Protein AF-A0A7T8GNX6-F1 (afdb_monomer)

Foldseek 3Di:
DPDQQQDDDLVRLLVVCVVVVQDDDSVVSVPDDPVVSVVSVLVVCVVVVHDCVVRDHDDDDDDDDDDDDDPQPQDPVRQGQQAAQDPPDPPQLVSLVVSVVSNVVVVVVVPDDDLVVSQVSCDVSNDDVVVVVLVVDDQDDDPPDDPNRSSSVVSNVVRPD

Mean predicted aligned error: 17.59 Å

Structure (mmCIF, N/CA/C/O backbone):
data_AF-A0A7T8GNX6-F1
#
_entry.id   AF-A0A7T8GNX6-F1
#
loop_
_atom_site.group_PDB
_atom_site.id
_atom_site.type_symbol
_atom_site.label_atom_id
_atom_site.label_alt_id
_atom_site.label_comp_id
_atom_site.label_asym_id
_atom_site.label_entity_id
_atom_site.label_seq_id
_atom_site.pdbx_PDB_ins_code
_atom_site.Cartn_x
_atom_site.Cartn_y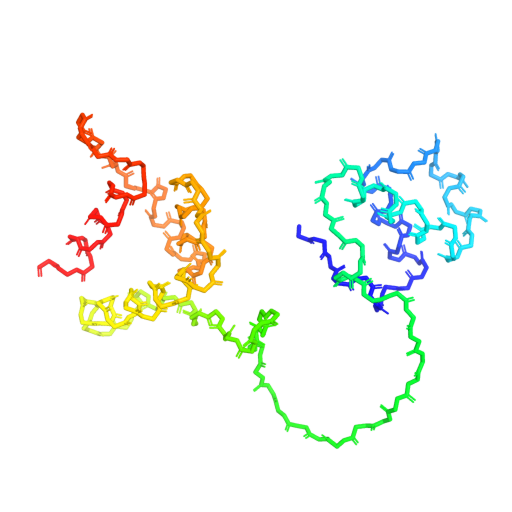
_atom_site.Cartn_z
_atom_site.occupancy
_atom_site.B_iso_or_equiv
_atom_site.auth_seq_id
_atom_site.auth_comp_id
_atom_site.auth_asym_id
_atom_site.auth_atom_id
_atom_site.pdbx_PDB_model_num
ATOM 1 N N . MET A 1 1 ? 3.260 1.008 15.007 1.00 40.94 1 MET A N 1
ATOM 2 C CA . MET A 1 1 ? 2.933 -0.385 14.632 1.00 40.94 1 MET A CA 1
ATOM 3 C C . MET A 1 1 ? 2.886 -1.169 15.930 1.00 40.94 1 MET A C 1
ATOM 5 O O . MET A 1 1 ? 3.939 -1.478 16.470 1.00 40.94 1 MET A O 1
ATOM 9 N N . VAL A 1 2 ? 1.691 -1.340 16.499 1.00 37.62 2 VAL A N 1
ATOM 10 C CA . VAL A 1 2 ? 1.505 -1.985 17.807 1.00 37.62 2 VAL A CA 1
ATOM 11 C C . VAL A 1 2 ? 1.894 -3.449 17.642 1.00 37.62 2 VAL A C 1
ATOM 13 O O . VAL A 1 2 ? 1.263 -4.179 16.875 1.00 37.62 2 VAL A O 1
ATOM 16 N N . LYS A 1 3 ? 2.998 -3.859 18.272 1.00 43.66 3 LYS A N 1
ATOM 17 C CA . LYS A 1 3 ? 3.424 -5.260 18.270 1.00 43.66 3 LYS A CA 1
ATOM 18 C C . LYS A 1 3 ? 2.275 -6.083 18.842 1.00 43.66 3 LYS A C 1
ATOM 20 O O . LYS A 1 3 ? 1.751 -5.748 19.899 1.00 43.66 3 LYS A O 1
ATOM 25 N N . LEU A 1 4 ? 1.876 -7.126 18.114 1.00 46.84 4 LEU A N 1
ATOM 26 C CA . LEU A 1 4 ? 0.812 -8.046 18.502 1.00 46.84 4 LEU A CA 1
ATOM 27 C C . LEU A 1 4 ? 0.990 -8.436 19.978 1.00 46.84 4 LEU A C 1
ATOM 29 O O . LEU A 1 4 ? 1.957 -9.100 20.360 1.00 46.84 4 LEU A O 1
ATOM 33 N N . LEU A 1 5 ? 0.035 -7.990 20.792 1.00 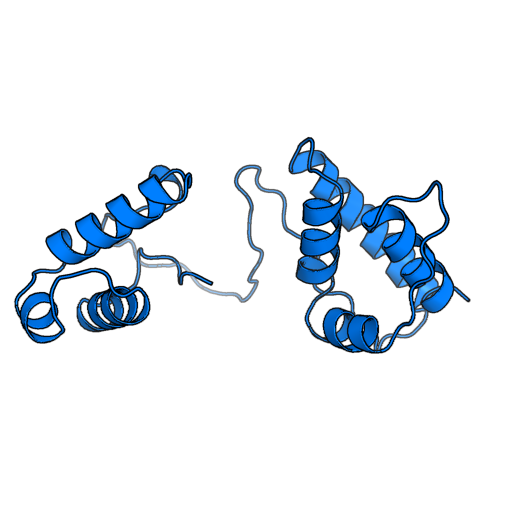54.28 5 LEU A N 1
ATOM 34 C CA . LEU A 1 5 ? 0.025 -8.060 22.249 1.00 54.28 5 LEU A CA 1
ATOM 35 C C . LEU A 1 5 ? 0.003 -9.461 22.911 1.00 54.28 5 LEU A C 1
ATOM 37 O O . LEU A 1 5 ? 0.260 -9.498 24.117 1.00 54.28 5 LEU A O 1
ATOM 41 N N . PRO A 1 6 ? -0.199 -10.622 22.241 1.00 50.06 6 PRO A N 1
ATOM 42 C CA . PRO A 1 6 ? -0.218 -11.895 22.967 1.00 50.06 6 PRO A CA 1
ATOM 43 C C . PRO A 1 6 ? 1.141 -12.307 23.564 1.00 50.06 6 PRO A C 1
ATOM 45 O O . PRO A 1 6 ? 1.187 -13.179 24.429 1.00 50.06 6 PRO A O 1
ATOM 48 N N . LYS A 1 7 ? 2.262 -11.722 23.107 1.00 55.19 7 LYS A N 1
ATOM 49 C CA . LYS A 1 7 ? 3.622 -12.188 23.455 1.00 55.19 7 LYS A CA 1
ATOM 50 C C . LYS A 1 7 ? 4.444 -11.232 24.318 1.00 55.19 7 LYS A C 1
ATOM 52 O O . LYS A 1 7 ? 5.566 -11.579 24.672 1.00 55.19 7 LYS A O 1
ATOM 57 N N . LEU A 1 8 ? 3.907 -10.067 24.679 1.00 62.12 8 LEU A N 1
ATOM 58 C CA . LEU A 1 8 ? 4.672 -9.073 25.428 1.00 62.12 8 LEU A CA 1
ATOM 59 C C . LEU A 1 8 ? 4.810 -9.488 26.901 1.00 62.12 8 LEU A C 1
ATOM 61 O O . LEU A 1 8 ? 3.852 -9.873 27.592 1.00 62.12 8 LEU A O 1
ATOM 65 N N . THR A 1 9 ? 6.045 -9.430 27.382 1.00 74.88 9 THR A N 1
ATOM 66 C CA . THR A 1 9 ? 6.384 -9.522 28.800 1.00 74.88 9 THR A CA 1
ATOM 67 C C . THR A 1 9 ? 5.809 -8.318 29.551 1.00 74.88 9 THR A C 1
ATOM 69 O O . THR A 1 9 ? 5.490 -7.286 28.964 1.00 74.88 9 THR A O 1
ATOM 72 N N . THR A 1 10 ? 5.675 -8.414 30.875 1.00 74.94 10 THR A N 1
ATOM 73 C CA . THR A 1 10 ? 5.199 -7.284 31.694 1.00 74.94 10 THR A CA 1
ATOM 74 C C . THR A 1 10 ? 6.070 -6.036 31.503 1.00 74.94 10 THR A C 1
ATOM 76 O O . THR A 1 10 ? 5.555 -4.926 31.523 1.00 74.94 10 THR A O 1
ATOM 79 N N . ALA A 1 11 ? 7.376 -6.210 31.276 1.00 75.44 11 ALA A N 1
ATOM 80 C CA . ALA A 1 11 ? 8.296 -5.108 31.005 1.00 75.44 11 ALA A CA 1
ATOM 81 C C . ALA A 1 11 ? 8.009 -4.433 29.655 1.00 75.44 11 ALA A C 1
ATOM 83 O O . ALA A 1 11 ? 7.969 -3.209 29.582 1.00 75.44 11 ALA A O 1
ATOM 84 N N . GLU A 1 12 ? 7.748 -5.215 28.608 1.00 73.25 12 GLU A N 1
ATOM 85 C CA . GLU A 1 12 ? 7.405 -4.672 27.292 1.00 73.25 12 GLU A CA 1
ATOM 86 C C . GLU A 1 12 ? 6.023 -4.006 27.284 1.00 73.25 12 GLU A C 1
ATOM 88 O O . GLU A 1 12 ? 5.863 -2.958 26.671 1.00 73.25 12 GLU A O 1
ATOM 93 N N . LEU A 1 13 ? 5.048 -4.550 28.021 1.00 74.25 13 LEU A N 1
ATOM 94 C CA . LEU A 1 13 ? 3.744 -3.903 28.211 1.00 74.25 13 LEU A CA 1
ATOM 95 C C . LEU A 1 13 ? 3.883 -2.545 28.905 1.00 74.25 13 LEU A C 1
ATOM 97 O O . LEU A 1 13 ? 3.239 -1.589 28.495 1.00 74.25 13 LEU A O 1
ATOM 101 N N . ARG A 1 14 ? 4.751 -2.435 29.918 1.00 77.25 14 ARG A N 1
ATOM 102 C CA . ARG A 1 14 ? 5.039 -1.149 30.574 1.00 77.25 14 ARG A CA 1
ATOM 103 C C . ARG A 1 14 ? 5.704 -0.166 29.625 1.00 77.25 14 ARG A C 1
ATOM 105 O O . ARG A 1 14 ? 5.326 0.996 29.627 1.00 77.25 14 ARG A O 1
ATOM 112 N N . ALA A 1 15 ? 6.671 -0.624 28.831 1.00 74.19 15 ALA A N 1
ATOM 113 C CA . ALA A 1 15 ? 7.352 0.218 27.853 1.00 74.19 15 ALA A CA 1
ATOM 114 C C . ALA A 1 15 ? 6.382 0.754 26.788 1.00 74.19 15 ALA A C 1
ATOM 116 O O . ALA A 1 15 ? 6.463 1.925 26.433 1.00 74.19 15 ALA A O 1
ATOM 117 N N . GLU A 1 16 ? 5.435 -0.067 26.329 1.00 72.25 16 GLU A N 1
ATOM 118 C CA . GLU A 1 16 ? 4.395 0.376 25.394 1.00 72.25 16 GLU A CA 1
ATOM 119 C C . GLU A 1 16 ? 3.387 1.322 26.059 1.00 72.25 16 GLU A C 1
ATOM 121 O O . GLU A 1 16 ? 3.096 2.373 25.496 1.00 72.25 16 GLU A O 1
ATOM 126 N N . CYS A 1 17 ? 2.923 1.034 27.285 1.00 73.25 17 CYS A N 1
ATOM 127 C CA . CYS A 1 17 ? 2.081 1.978 28.031 1.00 73.25 17 CYS A CA 1
ATOM 128 C C . CYS A 1 17 ? 2.784 3.329 28.226 1.00 73.25 17 CYS A C 1
ATOM 130 O O . CYS A 1 17 ? 2.170 4.368 28.019 1.00 73.25 17 CYS A O 1
ATOM 132 N N . LEU A 1 18 ? 4.078 3.325 28.558 1.00 76.12 18 LEU A N 1
ATOM 133 C CA . LEU A 1 18 ? 4.894 4.534 28.684 1.00 76.12 18 LEU A CA 1
ATOM 134 C C . LEU A 1 18 ? 5.031 5.287 27.361 1.00 76.12 18 LEU A C 1
ATOM 136 O O . LEU A 1 18 ? 4.865 6.501 27.331 1.00 76.12 18 LEU A O 1
ATOM 140 N N . SER A 1 19 ? 5.305 4.576 26.265 1.00 75.12 19 SER A N 1
ATOM 141 C CA . SER A 1 19 ? 5.435 5.181 24.936 1.00 75.12 19 SER A CA 1
ATOM 142 C C . SER A 1 19 ? 4.126 5.783 24.423 1.00 75.12 19 SER A C 1
ATOM 144 O O . SER A 1 19 ? 4.165 6.634 23.536 1.00 75.12 19 SER A O 1
ATOM 146 N N . MET A 1 20 ? 2.988 5.313 24.931 1.00 73.25 20 MET A N 1
ATOM 147 C CA . MET A 1 20 ? 1.650 5.791 24.590 1.00 73.25 20 MET A CA 1
ATOM 148 C C . MET A 1 20 ? 1.078 6.760 25.636 1.00 73.25 20 MET A C 1
ATOM 150 O O . MET A 1 20 ? -0.090 7.123 25.532 1.00 73.25 20 MET A O 1
ATOM 154 N N . GLU A 1 21 ? 1.871 7.147 26.645 1.00 77.00 21 GLU A N 1
ATOM 155 C CA . GLU A 1 21 ? 1.451 8.004 27.766 1.00 77.00 21 GLU A CA 1
ATOM 156 C C . GLU A 1 21 ? 0.198 7.469 28.499 1.00 77.00 21 GLU A C 1
ATOM 158 O O . GLU A 1 21 ? -0.627 8.213 29.026 1.00 77.00 21 GLU A O 1
ATOM 163 N N . LEU A 1 22 ? 0.044 6.140 28.538 1.00 68.19 22 LEU A N 1
ATOM 164 C CA . LEU A 1 22 ? -1.066 5.448 29.186 1.00 68.19 22 LEU A CA 1
ATOM 165 C C . LEU A 1 22 ? -0.765 5.251 30.671 1.00 68.19 22 LEU A C 1
ATOM 167 O O . LEU A 1 22 ? -0.135 4.267 31.048 1.00 68.19 22 LEU A O 1
ATOM 171 N N . GLY A 1 23 ? -1.247 6.167 31.509 1.00 64.56 23 GLY A N 1
ATOM 172 C CA . GLY A 1 23 ? -1.155 6.107 32.972 1.00 64.56 23 GLY A CA 1
ATOM 173 C C . GLY A 1 23 ? -0.632 7.407 33.586 1.00 64.56 23 GLY A C 1
ATOM 174 O O . GLY A 1 23 ? -0.036 8.229 32.902 1.00 64.56 23 GLY A O 1
ATOM 175 N N . ASP A 1 24 ? -0.840 7.586 34.893 1.00 66.31 24 ASP A N 1
ATOM 176 C CA . ASP A 1 24 ? -0.547 8.862 35.568 1.00 66.31 24 ASP A CA 1
ATOM 177 C C . ASP A 1 24 ? 0.960 9.152 35.731 1.00 66.31 24 ASP A C 1
ATOM 179 O O . ASP A 1 24 ? 1.360 10.306 35.863 1.00 66.31 24 ASP A O 1
ATOM 183 N N . SER A 1 25 ? 1.813 8.116 35.773 1.00 70.62 25 SER A N 1
ATOM 184 C CA . SER A 1 25 ? 3.281 8.245 35.852 1.00 70.62 25 SER A CA 1
ATOM 185 C C . SER A 1 25 ? 4.011 6.914 35.612 1.00 70.62 25 SER A C 1
ATOM 187 O O . SER A 1 25 ? 3.444 5.830 35.775 1.00 70.62 25 SER A O 1
ATOM 189 N N . GLU A 1 26 ? 5.309 6.981 35.300 1.00 70.88 26 GLU A N 1
AT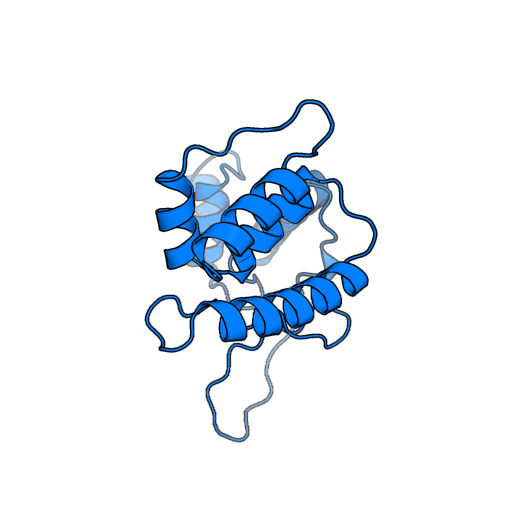OM 190 C CA . GLU A 1 26 ? 6.176 5.800 35.147 1.00 70.88 26 GLU A CA 1
ATOM 191 C C . GLU A 1 26 ? 6.226 4.920 36.403 1.00 70.88 26 GLU A C 1
ATOM 193 O O . GLU A 1 26 ? 6.185 3.689 36.317 1.00 70.88 26 GLU A O 1
ATOM 198 N N . GLU A 1 27 ? 6.244 5.541 37.580 1.00 72.94 27 GLU A N 1
ATOM 199 C CA . GLU A 1 27 ? 6.253 4.838 38.863 1.00 72.94 27 GLU A CA 1
ATOM 200 C C . GLU A 1 27 ? 4.920 4.118 39.129 1.00 72.94 27 GLU A C 1
ATOM 202 O O . GLU A 1 27 ? 4.909 2.993 39.638 1.00 72.94 27 GLU A O 1
ATOM 207 N N . ALA A 1 28 ? 3.795 4.692 38.683 1.00 72.06 28 ALA A N 1
ATOM 208 C CA . ALA A 1 28 ? 2.495 4.027 38.743 1.00 72.06 28 ALA A CA 1
ATOM 209 C C . ALA A 1 28 ? 2.473 2.774 37.849 1.00 72.06 28 ALA A C 1
ATOM 211 O O . ALA A 1 28 ? 2.055 1.705 38.298 1.00 72.06 28 ALA A O 1
ATOM 212 N N . LEU A 1 29 ? 3.023 2.845 36.633 1.00 70.25 29 LEU A N 1
ATOM 213 C CA . LEU A 1 29 ? 3.090 1.702 35.710 1.00 70.25 29 LEU A CA 1
ATOM 214 C C . LEU A 1 29 ? 4.034 0.586 36.183 1.00 70.25 29 LEU A C 1
ATOM 216 O O . LEU A 1 29 ? 3.769 -0.596 35.940 1.00 70.25 29 LEU A O 1
ATOM 220 N N . LYS A 1 30 ? 5.107 0.924 36.911 1.00 72.81 30 LYS A N 1
ATOM 221 C CA . LYS A 1 30 ? 6.000 -0.060 37.556 1.00 72.81 30 LYS A CA 1
ATOM 222 C C . LYS A 1 30 ? 5.304 -0.859 38.659 1.00 72.81 30 LYS A C 1
ATOM 224 O O . LYS A 1 30 ? 5.660 -2.022 38.872 1.00 72.81 30 LYS A O 1
ATOM 229 N N . SER A 1 31 ? 4.313 -0.270 39.325 1.00 76.88 31 SER A N 1
ATOM 230 C CA . SER A 1 31 ? 3.530 -0.933 40.375 1.00 76.88 31 SER A CA 1
ATOM 231 C C . SER A 1 31 ? 2.410 -1.832 39.831 1.00 76.88 31 SER A C 1
ATOM 233 O O . SER A 1 31 ? 1.989 -2.769 40.512 1.00 76.88 31 SER A O 1
ATOM 235 N N . GLN A 1 32 ? 1.977 -1.608 38.585 1.00 75.62 32 GLN A N 1
ATOM 236 C CA . GLN A 1 32 ? 0.856 -2.332 37.993 1.00 75.62 32 GLN A CA 1
ATOM 237 C C . GLN A 1 32 ? 1.199 -3.756 37.555 1.00 75.62 32 GLN A C 1
ATOM 239 O O . GLN A 1 32 ? 2.296 -4.065 37.061 1.00 75.62 32 GLN A O 1
ATOM 244 N N . ARG A 1 33 ? 0.214 -4.641 37.718 1.00 75.94 33 ARG A N 1
ATOM 245 C CA . ARG A 1 33 ? 0.285 -6.045 37.306 1.00 75.94 33 ARG A CA 1
ATOM 246 C C . ARG A 1 33 ? -0.040 -6.166 35.819 1.00 75.94 33 ARG A C 1
ATOM 248 O O . ARG A 1 33 ? -0.779 -5.369 35.253 1.00 75.94 33 ARG A O 1
ATOM 255 N N . LYS A 1 34 ? 0.453 -7.234 35.185 1.00 74.25 34 LYS A N 1
ATOM 256 C CA . LYS A 1 34 ? 0.188 -7.547 33.768 1.00 74.25 34 LYS A CA 1
ATOM 257 C C . LYS A 1 34 ? -1.282 -7.352 33.322 1.00 74.25 34 LYS A C 1
ATOM 259 O O . LYS A 1 34 ? -1.467 -6.726 32.284 1.00 74.25 34 LYS A O 1
ATOM 264 N N . PRO A 1 35 ? -2.317 -7.828 34.048 1.00 73.62 35 PRO A N 1
ATOM 265 C CA . PRO A 1 35 ? -3.707 -7.633 33.621 1.00 73.62 35 PRO A CA 1
ATOM 266 C C . PRO A 1 35 ? -4.171 -6.167 33.629 1.00 73.62 35 PRO A C 1
ATOM 268 O O . PRO A 1 35 ? -4.987 -5.800 32.792 1.00 73.62 35 PRO A O 1
ATOM 271 N N . GLU A 1 36 ? -3.646 -5.328 34.524 1.00 77.19 36 GLU A N 1
ATOM 272 C CA . GLU A 1 36 ? -4.002 -3.901 34.614 1.00 77.19 36 GLU A CA 1
ATOM 273 C C . GLU A 1 36 ? -3.424 -3.127 33.422 1.00 77.19 36 GLU A C 1
ATOM 275 O O . GLU A 1 36 ? -4.135 -2.376 32.759 1.00 77.19 36 GLU A O 1
ATOM 280 N N . LEU A 1 37 ? -2.171 -3.420 33.060 1.00 74.94 37 LEU A N 1
ATOM 281 C CA . LEU A 1 37 ? -1.519 -2.865 31.869 1.00 74.94 37 LEU A CA 1
ATOM 282 C C . LEU A 1 37 ? -2.238 -3.280 30.577 1.00 74.94 37 LEU A C 1
ATOM 284 O O . LEU A 1 37 ? -2.418 -2.475 29.667 1.00 74.94 37 LEU A O 1
ATOM 288 N N . VAL A 1 38 ? -2.690 -4.536 30.506 1.00 76.56 38 VAL A N 1
ATOM 289 C CA . VAL A 1 38 ? -3.493 -5.030 29.377 1.00 76.56 38 VAL A CA 1
ATOM 290 C C . VAL A 1 38 ? -4.848 -4.321 29.308 1.00 76.56 38 VAL A C 1
ATOM 292 O O . VAL A 1 38 ? -5.301 -4.005 28.211 1.00 76.56 38 VAL A O 1
ATOM 295 N N . ALA A 1 39 ? -5.487 -4.041 30.447 1.00 78.38 39 ALA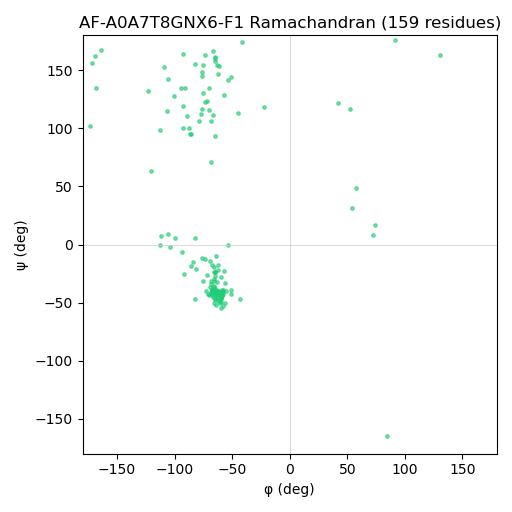 A N 1
ATOM 296 C CA . ALA A 1 39 ? -6.747 -3.303 30.485 1.00 78.38 39 ALA A CA 1
ATOM 297 C C . ALA A 1 39 ? -6.584 -1.856 29.991 1.00 78.38 39 ALA A C 1
ATOM 299 O O . ALA A 1 39 ? -7.414 -1.393 29.211 1.00 78.38 39 ALA A O 1
ATOM 300 N N . LEU A 1 40 ? -5.493 -1.176 30.366 1.00 76.50 40 LEU A N 1
ATOM 301 C CA . LEU A 1 40 ? -5.171 0.168 29.870 1.00 76.50 40 LEU A CA 1
ATOM 302 C C . LEU A 1 40 ? -4.971 0.185 28.350 1.00 76.50 40 LEU A C 1
ATOM 304 O O . LEU A 1 40 ? -5.573 1.001 27.653 1.00 76.50 40 LEU A O 1
ATOM 308 N N . LEU A 1 41 ? -4.182 -0.755 27.825 1.00 75.81 41 LEU A N 1
ATOM 309 C CA . LEU A 1 41 ? -3.957 -0.885 26.383 1.00 75.81 41 LEU A CA 1
ATOM 310 C C . LEU A 1 41 ? -5.245 -1.223 25.632 1.00 75.81 41 LEU A C 1
ATOM 312 O O . LEU A 1 41 ? -5.498 -0.670 24.565 1.00 75.81 41 LEU A O 1
ATOM 316 N N . ARG A 1 42 ? -6.090 -2.091 26.197 1.00 73.81 42 ARG A N 1
ATOM 317 C CA . ARG A 1 42 ? -7.401 -2.407 25.625 1.00 73.81 42 ARG A CA 1
ATOM 318 C C . ARG A 1 42 ? -8.285 -1.166 25.546 1.00 73.81 42 ARG A C 1
ATOM 320 O O . ARG A 1 42 ? -8.799 -0.883 24.472 1.00 73.81 42 ARG A O 1
ATOM 327 N N . HIS A 1 43 ? -8.418 -0.420 26.640 1.00 75.94 43 HIS A N 1
ATOM 328 C CA . HIS A 1 43 ? -9.224 0.800 26.677 1.00 75.94 43 HIS A CA 1
ATOM 329 C C . HIS A 1 43 ? -8.731 1.839 25.659 1.00 75.94 43 HIS A C 1
ATOM 331 O O . HIS A 1 43 ? -9.529 2.473 24.973 1.00 75.94 43 HIS A O 1
ATOM 337 N N . TYR A 1 44 ? -7.412 1.983 25.504 1.00 75.44 44 TYR A N 1
ATOM 338 C CA . TYR A 1 44 ? -6.839 2.848 24.476 1.00 75.44 44 TYR A CA 1
ATOM 339 C C . TYR A 1 44 ? -7.216 2.390 23.060 1.00 75.44 44 TYR A C 1
ATOM 341 O O . TYR A 1 44 ? -7.723 3.184 22.271 1.00 75.44 44 TYR A O 1
ATOM 349 N N . ILE A 1 45 ? -7.051 1.102 22.750 1.00 71.94 45 ILE A N 1
ATOM 350 C CA . ILE A 1 45 ? -7.410 0.525 21.445 1.00 71.94 45 ILE A CA 1
ATOM 351 C C . ILE A 1 45 ? -8.910 0.714 21.149 1.00 71.94 45 ILE A C 1
ATOM 353 O O . ILE A 1 45 ? -9.258 1.115 20.037 1.00 71.94 45 ILE A O 1
ATOM 357 N N . GLU A 1 46 ? -9.783 0.506 22.143 1.00 71.56 46 GLU A N 1
ATOM 358 C CA . GLU A 1 46 ? -11.228 0.773 22.044 1.00 71.56 46 GLU A CA 1
ATOM 359 C C . GLU A 1 46 ? -11.506 2.248 21.733 1.00 71.56 46 GLU A C 1
ATOM 361 O O . GLU A 1 46 ? -12.289 2.554 20.834 1.00 71.56 46 GLU A O 1
ATOM 366 N N . SER A 1 47 ? -10.821 3.169 22.421 1.00 70.44 47 SER A N 1
ATOM 367 C CA . SER A 1 47 ? -10.969 4.613 22.195 1.00 70.44 47 SER A CA 1
ATOM 368 C C . SER A 1 47 ? -10.509 5.057 20.801 1.00 70.44 47 SER A C 1
ATOM 370 O O . SER A 1 47 ? -11.039 6.018 20.248 1.00 70.44 47 SER A O 1
ATOM 372 N N . CYS A 1 48 ? -9.577 4.319 20.191 1.00 66.56 48 CYS A N 1
ATOM 373 C CA . CYS A 1 48 ? -9.130 4.532 18.817 1.00 66.56 48 CYS A CA 1
ATOM 374 C C . CYS A 1 48 ? -10.058 3.896 17.762 1.00 66.56 48 CYS A C 1
ATOM 376 O O . CYS A 1 48 ? -9.717 3.900 16.579 1.00 66.56 48 CYS A O 1
ATOM 378 N N . GLY A 1 49 ? -11.204 3.327 18.158 1.00 61.09 49 GLY A N 1
ATOM 379 C CA . GLY A 1 49 ? -12.166 2.702 17.244 1.00 61.09 49 GLY A CA 1
ATOM 380 C C . GLY A 1 49 ? -11.720 1.342 16.697 1.00 61.09 49 GLY A C 1
ATOM 381 O O . GLY A 1 49 ? -12.263 0.869 15.700 1.00 61.09 49 GLY A O 1
ATOM 382 N N . CYS A 1 50 ? -10.727 0.710 17.325 1.00 59.00 50 CYS A N 1
ATOM 383 C CA . CYS A 1 50 ? -10.245 -0.616 16.951 1.00 59.00 50 CYS A CA 1
ATOM 384 C C . CYS A 1 50 ? -10.951 -1.691 17.798 1.00 59.00 50 CYS A C 1
ATOM 386 O O . CYS A 1 50 ? -11.043 -1.553 19.015 1.00 59.00 50 CYS A O 1
ATOM 388 N N . ASP A 1 51 ? -11.425 -2.780 17.176 1.00 56.06 51 ASP A N 1
ATOM 389 C CA . ASP A 1 51 ? -12.058 -3.901 17.895 1.00 56.06 51 ASP A CA 1
ATOM 390 C C . ASP A 1 51 ? -11.005 -4.674 18.715 1.00 56.06 51 ASP A C 1
ATOM 392 O O . ASP A 1 51 ? -10.124 -5.312 18.138 1.00 56.06 51 ASP A O 1
ATOM 396 N N . PRO A 1 52 ? -11.082 -4.698 20.055 1.00 53.56 52 PRO A N 1
ATOM 397 C CA . PRO A 1 52 ? -10.115 -5.400 20.895 1.00 53.56 52 PRO A CA 1
ATOM 398 C C . PRO A 1 52 ? -10.073 -6.898 20.660 1.00 53.56 52 PRO A C 1
ATOM 400 O O . PRO A 1 52 ? -9.069 -7.525 20.979 1.00 53.56 52 PRO A O 1
ATOM 403 N N . LYS A 1 53 ? -11.144 -7.487 20.111 1.00 55.97 53 LYS A N 1
ATOM 404 C CA . LYS A 1 53 ? -11.207 -8.921 19.809 1.00 55.97 53 LYS A CA 1
ATOM 405 C C . LYS A 1 53 ? -10.277 -9.324 18.669 1.00 55.97 53 LYS A C 1
ATOM 407 O O . LYS A 1 53 ? -10.018 -10.513 18.511 1.00 55.97 53 LYS A O 1
ATOM 412 N N . THR A 1 54 ? -9.749 -8.377 17.886 1.00 51.34 54 THR A N 1
ATOM 413 C CA . THR A 1 54 ? -8.669 -8.681 16.930 1.00 51.34 54 THR A CA 1
ATOM 414 C C . THR A 1 54 ? -7.324 -8.903 17.614 1.00 51.34 54 THR A C 1
ATOM 416 O O . THR A 1 54 ? -6.395 -9.400 16.983 1.00 51.34 54 THR A O 1
ATOM 419 N N . TYR A 1 55 ? -7.210 -8.552 18.893 1.00 53.75 55 TYR A N 1
ATOM 420 C CA . TYR A 1 55 ? -6.022 -8.752 19.702 1.00 53.75 55 TYR A CA 1
ATOM 421 C C . TYR A 1 55 ? -6.372 -9.787 20.772 1.00 53.75 55 TYR A C 1
ATOM 423 O O . TYR A 1 55 ? -7.030 -9.491 21.761 1.00 53.75 55 TYR A O 1
ATOM 431 N N . ASP A 1 56 ? -6.007 -11.043 20.542 1.00 51.66 56 ASP A N 1
ATOM 432 C CA . ASP A 1 56 ? -6.270 -12.104 21.512 1.00 51.66 56 ASP A CA 1
ATOM 433 C C . ASP A 1 56 ? -5.272 -12.006 22.683 1.00 51.66 56 ASP A C 1
ATOM 435 O O . ASP A 1 56 ? -4.059 -12.097 22.491 1.00 51.66 56 ASP A O 1
ATOM 439 N N . PHE A 1 57 ? -5.765 -11.756 23.900 1.00 53.19 57 PHE A N 1
ATOM 440 C CA . PHE A 1 57 ? -4.941 -11.476 25.090 1.00 53.19 57 PHE A CA 1
ATOM 441 C C . PHE A 1 57 ? -4.867 -12.647 26.093 1.00 53.19 57 PHE A C 1
ATOM 443 O O . PHE A 1 57 ? -4.315 -12.479 27.183 1.00 53.19 57 PHE A O 1
ATOM 450 N N . GLY A 1 58 ? -5.373 -13.838 25.757 1.00 39.19 58 GLY A N 1
ATOM 451 C CA . GLY A 1 58 ? -5.171 -15.059 26.556 1.00 39.19 58 GLY A CA 1
ATOM 452 C C . GLY A 1 58 ? -5.609 -16.304 25.779 1.00 39.19 58 GLY A C 1
ATOM 453 O O . GLY A 1 58 ? -6.687 -16.307 25.216 1.00 39.19 58 GLY A O 1
ATOM 454 N N . SER A 1 59 ? -4.884 -17.426 25.728 1.00 36.47 59 SER A N 1
ATOM 455 C CA . SER A 1 59 ? -4.241 -18.146 26.836 1.00 36.47 59 SER A CA 1
ATOM 456 C C . SER A 1 59 ? -3.172 -19.158 26.341 1.00 36.47 59 SER A C 1
ATOM 458 O O . SER A 1 59 ? -3.079 -19.449 25.157 1.00 36.47 59 SER A O 1
ATOM 460 N N . VAL A 1 60 ? -2.379 -19.651 27.301 1.00 45.38 60 VAL A N 1
ATOM 461 C CA . VAL A 1 60 ? -1.218 -20.590 27.354 1.00 45.38 60 VAL A CA 1
ATOM 462 C C . VAL A 1 60 ? -1.250 -21.893 26.477 1.00 45.38 60 VAL A C 1
ATOM 464 O O . VAL A 1 60 ? -2.245 -22.155 25.816 1.00 45.38 60 VAL A O 1
ATOM 467 N N . PRO A 1 61 ? -0.170 -22.722 26.409 1.00 51.47 61 PRO A N 1
ATOM 468 C CA . PRO A 1 61 ? 0.591 -23.041 25.195 1.00 51.47 61 PRO A CA 1
ATOM 469 C C . PRO A 1 61 ? 0.403 -24.488 24.679 1.00 51.47 61 PRO A C 1
ATOM 471 O O . PRO A 1 61 ? 0.242 -25.426 25.455 1.00 51.47 61 PRO A O 1
ATOM 474 N N . THR A 1 62 ? 0.574 -24.714 23.374 1.00 32.09 62 THR A N 1
ATOM 475 C CA . THR A 1 62 ? 0.765 -26.078 22.831 1.00 32.09 62 THR A CA 1
ATOM 476 C C . THR A 1 62 ? 2.090 -26.122 22.054 1.00 32.09 62 THR A C 1
ATOM 478 O O . THR A 1 62 ? 2.338 -25.183 21.293 1.00 32.09 62 THR A O 1
ATOM 481 N N . PRO A 1 63 ? 2.983 -27.119 22.249 1.00 42.91 63 PRO A N 1
ATOM 482 C CA . PRO A 1 63 ? 4.276 -27.166 21.561 1.00 42.91 63 PRO A CA 1
ATOM 483 C C . PRO A 1 63 ? 4.131 -27.555 20.077 1.00 42.91 63 PRO A C 1
ATOM 485 O O . PRO A 1 63 ? 3.091 -28.084 19.682 1.00 42.91 63 PRO A O 1
ATOM 488 N N . PRO A 1 64 ? 5.164 -27.304 19.252 1.00 56.06 64 PRO A N 1
ATOM 489 C CA . PRO A 1 64 ? 5.044 -27.239 17.799 1.00 56.06 64 PRO A CA 1
ATOM 490 C C . PRO A 1 64 ? 5.341 -28.583 17.119 1.00 56.06 64 PRO A C 1
ATOM 492 O O . PRO A 1 64 ? 6.084 -29.400 17.665 1.00 56.06 64 PRO A O 1
ATOM 495 N N . PRO A 1 65 ? 4.953 -28.737 15.844 1.00 40.12 65 PRO A N 1
ATOM 496 C CA . PRO A 1 65 ? 5.829 -29.343 14.866 1.00 40.12 65 PRO A CA 1
ATOM 497 C C . PRO A 1 65 ? 6.361 -28.249 13.932 1.00 40.12 65 PRO A C 1
ATOM 499 O O . PRO A 1 65 ? 5.615 -27.589 13.221 1.00 40.12 65 PRO A O 1
ATOM 502 N N . SER A 1 66 ? 7.675 -28.057 14.027 1.00 40.44 66 SER A N 1
ATOM 503 C CA . SER A 1 66 ? 8.624 -27.860 12.927 1.00 40.44 66 SER A CA 1
ATOM 504 C C . SER A 1 66 ? 8.263 -26.953 11.744 1.00 40.44 66 SER A C 1
ATOM 506 O O . SER A 1 66 ? 7.383 -27.281 10.964 1.00 40.44 66 SER A O 1
ATOM 508 N N . ALA A 1 67 ? 9.125 -25.938 11.567 1.00 46.12 67 ALA A N 1
ATOM 509 C CA . ALA A 1 67 ? 9.678 -25.421 10.302 1.00 46.12 67 ALA A CA 1
ATOM 510 C C . ALA A 1 67 ? 8.650 -25.063 9.204 1.00 46.12 67 ALA A C 1
ATOM 512 O O . ALA A 1 67 ? 7.952 -25.911 8.679 1.00 46.12 67 ALA A O 1
ATOM 513 N N . THR A 1 68 ? 8.510 -23.816 8.772 1.00 37.16 68 THR A N 1
ATOM 514 C CA . THR A 1 68 ? 9.541 -22.962 8.170 1.00 37.16 68 THR A CA 1
ATOM 515 C C . THR A 1 68 ? 8.988 -21.548 8.011 1.00 37.16 68 THR A C 1
ATOM 517 O O . THR A 1 68 ? 7.778 -21.359 7.899 1.00 37.16 68 THR A O 1
ATOM 520 N N . ASP A 1 69 ? 9.902 -20.581 7.957 1.00 45.25 69 ASP A N 1
ATOM 521 C CA . ASP A 1 69 ? 9.729 -19.239 7.403 1.00 45.25 69 ASP A CA 1
ATOM 522 C C . ASP A 1 69 ? 8.586 -19.107 6.392 1.00 45.25 69 ASP A C 1
ATOM 524 O O . ASP A 1 69 ? 8.623 -19.705 5.317 1.00 45.25 69 ASP A O 1
ATOM 528 N N . SER A 1 70 ? 7.607 -18.270 6.726 1.00 41.31 70 SER A N 1
ATOM 529 C CA . SER A 1 70 ? 6.884 -17.402 5.795 1.00 41.31 70 SER A CA 1
ATOM 530 C C . SER A 1 70 ? 5.968 -16.501 6.614 1.00 41.31 70 SER A C 1
ATOM 532 O O . SER A 1 70 ? 4.909 -16.913 7.083 1.00 41.31 70 SER A O 1
ATOM 534 N N . LEU A 1 71 ? 6.390 -15.250 6.804 1.00 42.12 71 LEU A N 1
ATOM 535 C CA . LEU A 1 71 ? 5.552 -14.162 7.307 1.00 42.12 71 LEU A CA 1
ATOM 536 C C . LEU A 1 71 ? 4.498 -13.806 6.247 1.00 42.12 71 LEU A C 1
ATOM 538 O O . LEU A 1 71 ? 4.567 -12.767 5.598 1.00 42.12 71 LEU A O 1
ATOM 542 N N . SER A 1 72 ? 3.525 -14.689 6.050 1.00 41.84 72 SER A N 1
ATOM 543 C CA . SER A 1 72 ? 2.316 -14.392 5.298 1.00 41.84 72 SER A CA 1
ATOM 544 C C . SER A 1 72 ? 1.278 -13.920 6.310 1.00 41.84 72 SER A C 1
ATOM 546 O O . SER A 1 72 ? 0.717 -14.696 7.082 1.00 41.84 72 SER A O 1
ATOM 548 N N . GLY A 1 73 ? 1.117 -12.599 6.386 1.00 42.62 73 GLY A N 1
ATOM 549 C CA . GLY A 1 73 ? 0.063 -11.967 7.166 1.00 42.62 73 GLY A CA 1
ATOM 550 C C . GLY A 1 73 ? -1.284 -12.349 6.568 1.00 42.62 73 GLY A C 1
ATOM 551 O O . GLY A 1 73 ? -1.748 -11.714 5.625 1.00 42.62 73 GLY A O 1
ATOM 552 N N . THR A 1 74 ? -1.891 -13.406 7.093 1.00 37.94 74 THR A N 1
ATOM 553 C CA . THR A 1 74 ? -3.281 -13.754 6.818 1.00 37.94 74 THR A CA 1
ATOM 554 C C . THR A 1 74 ? -4.174 -12.699 7.458 1.00 37.94 74 THR A C 1
ATOM 556 O O . THR A 1 74 ? -4.340 -12.673 8.679 1.00 37.94 74 THR A O 1
ATOM 559 N N . ASN A 1 75 ? -4.757 -11.825 6.634 1.00 44.84 75 ASN A N 1
ATOM 560 C CA . ASN A 1 75 ? -5.899 -11.018 7.053 1.00 44.84 75 ASN A CA 1
ATOM 561 C C . ASN A 1 75 ? -7.098 -11.937 7.338 1.00 44.84 75 ASN A C 1
ATOM 563 O O . ASN A 1 75 ? -7.127 -13.079 6.885 1.00 44.84 75 ASN A O 1
ATOM 567 N N . ARG A 1 76 ? -8.096 -11.442 8.086 1.00 44.41 76 ARG A N 1
ATOM 568 C CA . ARG A 1 76 ? -9.258 -12.176 8.655 1.00 44.41 76 ARG A CA 1
ATOM 569 C C . ARG A 1 76 ? -10.115 -12.999 7.662 1.00 44.41 76 ARG A C 1
ATOM 571 O O . ARG A 1 76 ? -11.062 -13.648 8.089 1.00 44.41 76 ARG A O 1
ATOM 578 N N . LEU A 1 77 ? -9.774 -13.000 6.374 1.00 47.75 77 LEU A N 1
ATOM 579 C CA . LEU A 1 77 ? -10.380 -13.781 5.289 1.00 47.75 77 LEU A CA 1
ATOM 580 C C . LEU A 1 77 ? -9.445 -14.871 4.716 1.00 47.75 77 LEU A C 1
ATOM 582 O O . LEU A 1 77 ? -9.767 -15.478 3.702 1.00 47.75 77 LEU A O 1
ATOM 586 N N . GLY A 1 78 ? -8.273 -15.110 5.318 1.00 47.84 78 GLY A N 1
ATOM 587 C CA . GLY A 1 78 ? -7.268 -16.046 4.795 1.00 47.84 78 GLY A CA 1
ATOM 588 C C . GLY A 1 78 ? -6.536 -15.540 3.548 1.00 47.84 78 GLY A C 1
ATOM 589 O O . GLY A 1 78 ? -5.765 -16.284 2.948 1.00 47.84 78 GLY A O 1
ATOM 590 N N . VAL A 1 79 ? -6.748 -14.279 3.161 1.00 55.12 79 VAL A N 1
ATOM 591 C CA . VAL A 1 79 ? -6.090 -13.685 1.998 1.00 55.12 79 VAL A CA 1
ATOM 592 C C . VAL A 1 79 ? -4.813 -12.988 2.438 1.00 55.12 79 VAL A C 1
ATOM 594 O O . VAL A 1 79 ? -4.830 -12.088 3.283 1.00 55.12 79 VAL A O 1
ATOM 597 N N . SER A 1 80 ? -3.697 -13.461 1.889 1.00 69.12 80 SER A N 1
ATOM 598 C CA . SER A 1 80 ? -2.382 -12.874 2.109 1.00 69.12 80 SER A CA 1
ATOM 599 C C . SER A 1 80 ? -2.312 -11.523 1.415 1.00 69.12 80 SER A C 1
ATOM 601 O O . SER A 1 80 ? -2.676 -11.396 0.248 1.00 69.12 80 SER A O 1
ATOM 603 N N . GLN A 1 81 ? -1.775 -10.530 2.119 1.00 79.94 81 GLN A N 1
ATOM 604 C CA . GLN A 1 81 ? -1.218 -9.349 1.466 1.00 79.94 81 GLN A CA 1
ATOM 605 C C . GLN A 1 81 ? -0.226 -9.772 0.364 1.00 79.94 81 GLN A C 1
ATOM 607 O O . GLN A 1 81 ? 0.484 -10.774 0.552 1.00 79.94 81 GLN A O 1
ATOM 612 N N . PRO A 1 82 ? -0.156 -9.042 -0.763 1.00 85.50 82 PRO A N 1
ATOM 613 C CA . PRO A 1 82 ? 0.849 -9.321 -1.776 1.00 85.50 82 PRO A CA 1
ATOM 614 C C . PRO A 1 82 ? 2.252 -9.117 -1.180 1.00 85.50 82 PRO A C 1
ATOM 616 O O . PRO A 1 82 ? 2.437 -8.262 -0.303 1.00 85.50 82 PRO A O 1
ATOM 619 N N . PRO A 1 83 ? 3.256 -9.895 -1.619 1.00 85.75 83 PRO A N 1
ATOM 620 C CA . PRO A 1 83 ? 4.630 -9.700 -1.177 1.00 85.75 83 PRO A CA 1
ATOM 621 C C . PRO A 1 83 ? 5.133 -8.307 -1.593 1.00 85.75 83 PRO A C 1
ATOM 623 O O . PRO A 1 83 ? 4.659 -7.772 -2.594 1.00 85.75 83 PRO A O 1
ATOM 626 N N . PRO A 1 84 ? 6.107 -7.709 -0.885 1.00 89.06 84 PRO A N 1
ATOM 627 C CA . PRO A 1 84 ? 6.664 -6.412 -1.266 1.00 89.06 84 PRO A CA 1
ATOM 628 C C . PRO A 1 84 ? 7.160 -6.384 -2.715 1.00 89.06 84 PRO A C 1
ATOM 630 O O . PRO A 1 84 ? 7.769 -7.346 -3.191 1.00 89.06 84 PRO A O 1
ATOM 633 N N . PHE A 1 85 ? 6.940 -5.265 -3.408 1.00 87.88 85 PHE A N 1
ATOM 634 C CA . PHE A 1 85 ? 7.340 -5.132 -4.804 1.00 87.88 85 PHE A CA 1
ATOM 635 C C . PHE A 1 85 ? 8.864 -5.016 -4.931 1.00 87.88 85 PHE A C 1
ATOM 637 O O . PHE A 1 85 ? 9.504 -4.115 -4.381 1.00 87.88 85 PHE A O 1
ATOM 644 N N . ASP A 1 86 ? 9.451 -5.922 -5.707 1.00 85.81 86 ASP A N 1
ATOM 645 C CA . ASP A 1 86 ? 10.884 -5.948 -5.972 1.00 85.81 86 ASP A CA 1
ATOM 646 C C . ASP A 1 86 ? 11.248 -5.052 -7.167 1.00 85.81 86 ASP A C 1
ATOM 648 O O . ASP A 1 86 ? 11.217 -5.464 -8.329 1.00 85.81 86 ASP A O 1
ATOM 652 N N . MET A 1 87 ? 11.649 -3.816 -6.862 1.00 81.81 87 MET A N 1
ATOM 653 C CA . MET A 1 87 ? 12.115 -2.840 -7.856 1.00 81.81 87 MET A CA 1
ATOM 654 C C . MET A 1 87 ? 13.426 -3.227 -8.565 1.00 81.81 87 MET A C 1
ATOM 656 O O . MET A 1 87 ? 13.737 -2.653 -9.617 1.00 81.81 87 MET A O 1
ATOM 660 N N . SER A 1 88 ? 14.219 -4.136 -7.986 1.00 79.81 88 SER A N 1
ATOM 661 C CA . SER A 1 88 ? 15.558 -4.489 -8.482 1.00 79.81 88 SER A CA 1
ATOM 662 C C . SER A 1 88 ? 15.534 -5.539 -9.592 1.00 79.81 88 SER A C 1
ATOM 664 O O . SER A 1 88 ? 16.510 -5.704 -10.323 1.00 79.81 88 SER A O 1
ATOM 666 N N . ALA A 1 89 ? 14.404 -6.219 -9.756 1.00 78.38 89 ALA A N 1
ATOM 667 C CA . ALA A 1 89 ? 14.278 -7.307 -10.700 1.00 78.38 89 ALA A CA 1
ATOM 668 C C . ALA A 1 89 ? 14.167 -6.878 -12.171 1.00 78.38 89 ALA A C 1
ATOM 670 O O . ALA A 1 89 ? 13.651 -5.799 -12.487 1.00 78.38 89 ALA A O 1
ATOM 671 N N . PRO A 1 90 ? 14.574 -7.768 -13.100 1.00 78.12 90 PRO A N 1
ATOM 672 C CA . PRO A 1 90 ? 14.353 -7.567 -14.525 1.00 78.12 90 PRO A CA 1
ATOM 673 C C . PRO A 1 90 ? 12.854 -7.568 -14.869 1.00 78.12 90 PRO A C 1
ATOM 675 O O . PRO A 1 90 ? 12.034 -8.150 -14.158 1.00 78.12 90 PRO A O 1
ATOM 678 N N . ARG A 1 91 ? 12.505 -6.953 -16.011 1.00 82.50 91 ARG A N 1
ATOM 679 C CA . ARG A 1 91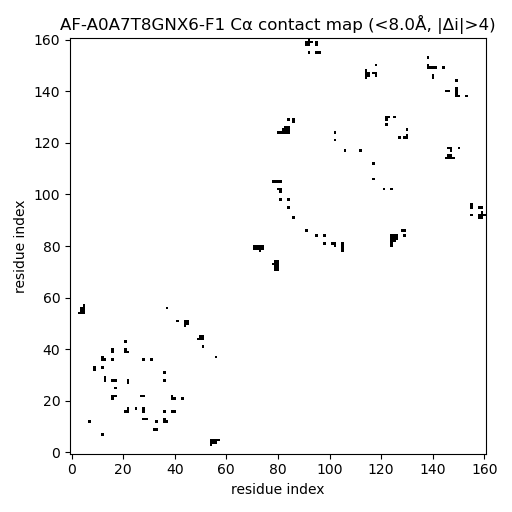 ? 11.122 -6.844 -16.532 1.00 82.50 91 ARG A CA 1
ATOM 680 C C . ARG A 1 91 ? 10.156 -6.156 -15.560 1.00 82.50 91 ARG A C 1
ATOM 682 O O . ARG A 1 91 ? 9.049 -6.635 -15.314 1.00 82.50 91 ARG A O 1
ATOM 689 N N . ARG A 1 92 ? 10.585 -5.008 -15.031 1.00 82.31 92 ARG A N 1
ATOM 690 C CA . ARG A 1 92 ? 9.868 -4.240 -14.006 1.00 82.31 92 ARG A CA 1
ATOM 691 C C . ARG A 1 92 ? 8.400 -3.960 -14.358 1.00 82.31 92 ARG A C 1
ATOM 693 O O . ARG A 1 92 ? 7.558 -4.167 -13.496 1.00 82.31 92 ARG A O 1
ATOM 700 N N . GLY A 1 93 ? 8.089 -3.599 -15.604 1.00 83.19 93 GLY A N 1
ATOM 701 C CA . GLY A 1 93 ? 6.716 -3.281 -16.025 1.00 83.19 93 GLY A CA 1
ATOM 702 C C . GLY A 1 93 ? 5.765 -4.471 -15.954 1.00 83.19 93 GLY A C 1
ATOM 703 O O . GLY A 1 93 ? 4.704 -4.381 -15.346 1.00 83.19 93 GLY A O 1
ATOM 704 N N . HIS A 1 94 ? 6.185 -5.629 -16.471 1.00 83.25 94 HIS A N 1
ATOM 705 C CA . HIS A 1 94 ? 5.385 -6.852 -16.379 1.00 83.25 94 HIS A CA 1
ATOM 706 C C . HIS A 1 94 ? 5.193 -7.286 -14.922 1.00 83.25 94 HIS A C 1
ATOM 708 O O . HIS A 1 94 ? 4.096 -7.673 -14.530 1.00 83.25 94 HIS A O 1
ATOM 714 N N . ARG A 1 95 ? 6.251 -7.225 -14.102 1.00 84.44 95 ARG A N 1
ATOM 715 C CA . ARG A 1 95 ? 6.143 -7.575 -12.679 1.00 84.44 95 ARG A CA 1
ATOM 716 C C . ARG A 1 95 ? 5.248 -6.598 -11.923 1.00 84.44 95 ARG A C 1
ATOM 718 O O . ARG A 1 95 ? 4.529 -7.034 -11.036 1.00 84.44 95 ARG A O 1
ATOM 725 N N . TRP A 1 96 ? 5.287 -5.312 -12.271 1.00 88.81 96 TRP A N 1
ATOM 726 C CA . TRP A 1 96 ? 4.405 -4.302 -11.694 1.00 88.81 96 TRP A CA 1
ATOM 727 C C . TRP A 1 96 ? 2.948 -4.579 -12.045 1.00 88.81 96 TRP A C 1
ATOM 729 O O . TRP A 1 96 ? 2.121 -4.569 -11.147 1.00 88.81 96 TRP A O 1
ATOM 739 N N . SER A 1 97 ? 2.647 -4.898 -13.308 1.00 87.56 97 SER A N 1
ATOM 740 C CA . SER A 1 97 ? 1.287 -5.263 -13.720 1.00 87.56 97 SER A CA 1
ATOM 741 C C . SER A 1 97 ? 0.770 -6.460 -12.923 1.00 87.56 97 SER A C 1
ATOM 743 O O . SER A 1 97 ? -0.268 -6.350 -12.283 1.00 87.56 97 SER A O 1
ATOM 745 N N . SER A 1 98 ? 1.530 -7.563 -12.879 1.00 86.38 98 SER A N 1
ATOM 746 C CA . SER A 1 98 ? 1.130 -8.759 -12.123 1.00 86.38 98 SER A CA 1
ATOM 747 C C . SER A 1 98 ? 0.958 -8.471 -10.629 1.00 86.38 98 SER A C 1
ATOM 749 O O . SER A 1 98 ? -0.013 -8.904 -10.021 1.00 86.38 98 SER A O 1
ATOM 751 N N . TRP A 1 99 ? 1.875 -7.701 -10.039 1.00 90.56 99 TRP A N 1
ATOM 752 C CA . TRP A 1 99 ? 1.791 -7.314 -8.633 1.00 90.56 99 TRP A CA 1
ATOM 753 C C . TRP A 1 99 ? 0.591 -6.400 -8.352 1.00 90.56 99 TRP A C 1
ATOM 755 O O . TRP A 1 99 ? -0.081 -6.550 -7.334 1.00 90.56 99 TRP A O 1
ATOM 765 N N . ASN A 1 100 ? 0.298 -5.460 -9.253 1.00 90.94 100 ASN A N 1
ATOM 766 C CA . ASN A 1 100 ? -0.850 -4.576 -9.125 1.00 90.94 100 ASN A CA 1
ATOM 767 C C . ASN A 1 100 ? -2.158 -5.369 -9.213 1.00 90.94 100 ASN A C 1
ATOM 769 O O . ASN A 1 100 ? -3.044 -5.116 -8.410 1.00 90.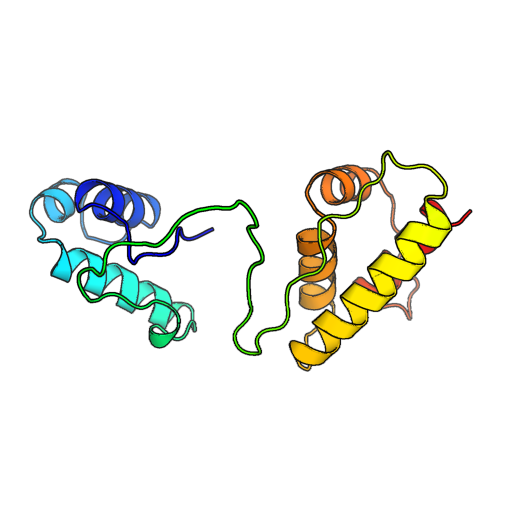94 100 ASN A O 1
ATOM 773 N N . ASP A 1 101 ? -2.270 -6.361 -10.099 1.00 88.94 101 ASP A N 1
ATOM 774 C CA . ASP A 1 101 ? -3.457 -7.225 -10.185 1.00 88.9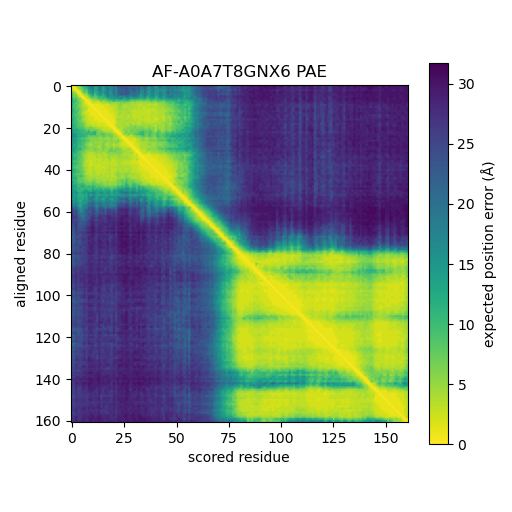4 101 ASP A CA 1
ATOM 775 C C . ASP A 1 101 ? -3.695 -8.004 -8.874 1.00 88.94 101 ASP A C 1
ATOM 777 O O . ASP A 1 101 ? -4.821 -8.069 -8.363 1.00 88.94 101 ASP A O 1
ATOM 781 N N . GLU A 1 102 ? -2.625 -8.533 -8.268 1.00 87.94 102 GLU A N 1
ATOM 782 C CA . GLU A 1 102 ? -2.674 -9.154 -6.935 1.00 87.94 102 GLU A CA 1
ATOM 783 C C . GLU A 1 102 ? -3.111 -8.145 -5.860 1.00 87.94 102 GLU A C 1
ATOM 785 O O . GLU A 1 102 ? -3.952 -8.448 -5.008 1.00 87.94 102 GLU A O 1
ATOM 790 N N . PHE A 1 103 ? -2.591 -6.918 -5.918 1.00 90.25 103 PHE A N 1
ATOM 791 C CA . PHE A 1 103 ? -2.952 -5.849 -4.994 1.00 90.25 103 PHE A CA 1
ATOM 792 C C . PHE A 1 103 ? -4.404 -5.371 -5.162 1.00 90.25 103 PHE A C 1
ATOM 794 O O . PHE A 1 103 ? -5.075 -5.135 -4.159 1.00 90.25 103 PHE A O 1
ATOM 801 N N . GLN A 1 104 ? -4.932 -5.272 -6.385 1.00 89.94 104 GLN A N 1
ATOM 802 C CA . GLN A 1 104 ? -6.345 -4.948 -6.629 1.00 89.94 104 GLN A CA 1
ATOM 803 C C . GLN A 1 104 ? -7.265 -6.036 -6.075 1.00 89.94 104 GLN A C 1
ATOM 805 O O . GLN A 1 104 ? -8.283 -5.739 -5.447 1.00 89.94 104 GLN A O 1
ATOM 810 N N . THR A 1 105 ? -6.877 -7.302 -6.248 1.00 87.00 105 THR A N 1
ATOM 811 C CA . THR A 1 105 ? -7.595 -8.442 -5.665 1.00 87.00 105 THR A CA 1
ATOM 812 C C . THR A 1 105 ? -7.628 -8.323 -4.141 1.00 87.00 105 THR A C 1
ATOM 814 O O . THR A 1 105 ? -8.694 -8.417 -3.534 1.00 87.00 105 THR A O 1
ATOM 817 N N . PHE A 1 106 ? -6.488 -8.018 -3.519 1.00 86.81 106 PHE A N 1
ATOM 818 C CA . PHE A 1 106 ? -6.399 -7.754 -2.085 1.00 86.81 106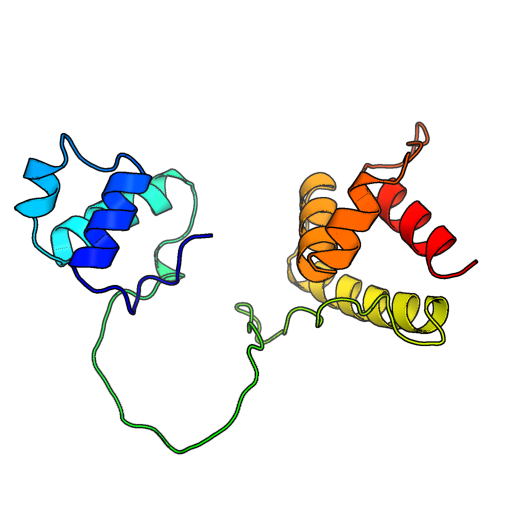 PHE A CA 1
ATOM 819 C C . PHE A 1 106 ? -7.269 -6.563 -1.644 1.00 86.81 106 PHE A C 1
ATOM 821 O O . PHE A 1 106 ? -8.025 -6.685 -0.682 1.00 86.81 106 PHE A O 1
ATOM 828 N N . LEU A 1 107 ? -7.229 -5.442 -2.371 1.00 88.31 107 LEU A N 1
ATOM 829 C CA . LEU A 1 107 ? -8.050 -4.260 -2.096 1.00 88.31 107 LEU A CA 1
ATOM 830 C C . LEU A 1 107 ? -9.547 -4.565 -2.136 1.00 88.31 107 LEU A C 1
ATOM 832 O O . LEU A 1 107 ? -10.277 -4.112 -1.257 1.00 88.31 107 LEU A O 1
ATOM 836 N N . SER A 1 108 ? -10.003 -5.349 -3.118 1.00 86.94 108 SER A N 1
ATOM 837 C CA . SER A 1 108 ? -11.421 -5.713 -3.250 1.00 86.94 108 SER A CA 1
ATOM 838 C C . SER A 1 108 ? -11.960 -6.456 -2.020 1.00 86.94 108 SER A C 1
ATOM 840 O O . SER A 1 108 ? -13.133 -6.335 -1.675 1.00 86.94 108 SER A O 1
ATOM 842 N N . LEU A 1 109 ? -11.082 -7.167 -1.309 1.00 84.75 109 LEU A N 1
ATOM 843 C CA . LEU A 1 109 ? -11.404 -7.922 -0.101 1.00 84.75 109 LEU A CA 1
ATOM 844 C C . LEU A 1 109 ? -11.349 -7.074 1.173 1.00 84.75 109 LEU A C 1
ATOM 846 O O . LEU A 1 109 ? -11.917 -7.466 2.191 1.00 84.75 109 LEU A O 1
ATOM 850 N N . CYS A 1 110 ? -10.684 -5.918 1.133 1.00 81.50 110 CYS A N 1
ATOM 851 C CA . CYS A 1 110 ? -10.692 -4.944 2.224 1.00 81.50 110 CYS A CA 1
ATOM 852 C C . CYS A 1 110 ? -12.000 -4.137 2.293 1.00 81.50 110 CYS A C 1
ATOM 854 O O . CYS A 1 110 ? -12.233 -3.458 3.291 1.00 81.50 110 CYS A O 1
ATOM 856 N N . GLY A 1 111 ? -12.851 -4.229 1.266 1.00 81.31 111 GLY A N 1
ATOM 857 C CA . GLY A 1 111 ? -14.096 -3.476 1.155 1.00 81.31 111 GLY A CA 1
ATOM 858 C C . GLY A 1 111 ? -13.898 -2.074 0.576 1.00 81.31 111 GLY A C 1
ATOM 859 O O . GLY A 1 111 ? -12.877 -1.758 -0.037 1.00 81.31 111 GLY A O 1
ATOM 860 N N . GLU A 1 112 ? -14.911 -1.225 0.737 1.00 88.06 112 GLU A N 1
ATOM 861 C CA . GLU A 1 112 ? -14.890 0.130 0.195 1.00 88.06 112 GLU A CA 1
ATOM 862 C C . GLU A 1 112 ? -14.041 1.053 1.078 1.00 88.06 112 GLU A C 1
ATOM 864 O O . GLU A 1 112 ? -14.424 1.422 2.187 1.00 88.06 112 GLU A O 1
ATOM 869 N N . LEU A 1 113 ? -12.852 1.396 0.579 1.00 89.12 113 LEU A N 1
ATOM 870 C CA . LEU A 1 113 ? -11.912 2.294 1.245 1.00 89.12 113 LEU A CA 1
ATOM 871 C C . LEU A 1 113 ? -11.889 3.669 0.557 1.00 89.12 113 LEU A C 1
ATOM 873 O O . LEU A 1 113 ? -11.905 3.727 -0.681 1.00 89.12 113 LEU A O 1
ATOM 877 N N . PRO A 1 114 ? -11.772 4.771 1.318 1.00 89.75 114 PRO A N 1
ATOM 878 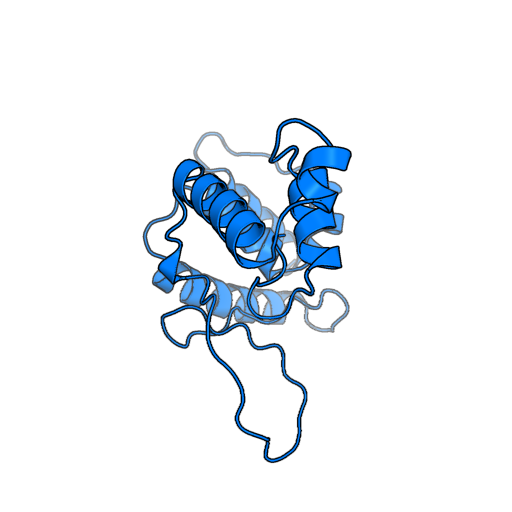C CA . PRO A 1 114 ? -11.541 6.089 0.743 1.00 89.75 114 PRO A CA 1
ATOM 879 C C . PRO A 1 114 ? -10.185 6.144 0.009 1.00 89.75 114 PRO A C 1
ATOM 881 O O . PRO A 1 114 ? -9.266 5.382 0.350 1.00 89.75 114 PRO A O 1
ATOM 884 N N . PRO A 1 115 ? -10.026 7.035 -0.988 1.00 88.75 115 PRO A N 1
ATOM 885 C CA . PRO A 1 115 ? -8.816 7.130 -1.813 1.00 88.75 115 PRO A CA 1
ATOM 886 C C . PRO A 1 115 ? -7.511 7.231 -1.010 1.00 88.75 115 PRO A C 1
ATOM 888 O O . PRO A 1 115 ? -6.521 6.569 -1.314 1.00 88.75 115 PRO A O 1
ATOM 891 N N . GLU A 1 116 ? -7.516 7.980 0.086 1.00 89.44 116 GLU A N 1
ATOM 892 C CA . GLU A 1 116 ? -6.364 8.210 0.959 1.00 89.44 116 GLU A CA 1
ATOM 893 C C . GLU A 1 116 ? -5.908 6.913 1.632 1.00 89.44 116 GLU A C 1
ATOM 895 O O . GLU A 1 116 ? -4.708 6.649 1.753 1.00 89.44 116 GLU A O 1
ATOM 900 N N . GLN A 1 117 ? -6.865 6.069 2.030 1.00 88.50 117 GLN A N 1
ATOM 901 C CA . GLN A 1 117 ? -6.579 4.763 2.615 1.00 88.50 117 GLN A CA 1
ATOM 902 C C . GLN A 1 117 ? -6.087 3.780 1.555 1.00 88.50 117 GLN A C 1
ATOM 904 O O . GLN A 1 117 ? -5.117 3.068 1.807 1.00 88.50 117 GLN A O 1
ATOM 909 N N . LYS A 1 118 ? -6.671 3.785 0.348 1.00 90.75 118 LYS A N 1
ATOM 910 C CA . LYS A 1 118 ? -6.174 2.978 -0.783 1.00 90.75 118 LYS A CA 1
ATOM 911 C C . LYS A 1 118 ? -4.728 3.333 -1.125 1.00 90.75 118 LYS A C 1
ATOM 913 O O . LYS A 1 118 ? -3.895 2.444 -1.289 1.00 90.75 118 LYS A O 1
ATOM 918 N N . LYS A 1 119 ? -4.403 4.630 -1.155 1.00 90.88 119 LYS A N 1
ATOM 919 C CA . LYS A 1 119 ? -3.041 5.144 -1.346 1.00 90.88 119 LYS A CA 1
ATOM 920 C C . LYS A 1 119 ? -2.089 4.669 -0.252 1.00 90.88 119 LYS A C 1
ATOM 922 O O . LYS A 1 119 ? -1.002 4.176 -0.556 1.00 90.88 119 LYS A O 1
ATOM 927 N N . ALA A 1 120 ? -2.478 4.814 1.014 1.00 88.69 120 ALA A N 1
ATOM 928 C CA . ALA A 1 120 ? -1.660 4.365 2.135 1.00 88.69 120 ALA A CA 1
ATOM 929 C C . ALA A 1 120 ? -1.407 2.851 2.073 1.00 88.69 120 ALA A C 1
ATOM 931 O O . ALA A 1 120 ? -0.277 2.410 2.284 1.00 88.69 120 ALA A O 1
ATOM 932 N N . LEU A 1 121 ? -2.431 2.071 1.720 1.00 90.44 121 LEU A N 1
ATOM 933 C CA . LEU A 1 121 ? -2.342 0.620 1.611 1.00 90.44 121 LEU A CA 1
ATOM 934 C C . LEU A 1 121 ? -1.456 0.184 0.440 1.00 90.44 121 LEU A C 1
ATOM 936 O O . LEU A 1 121 ? -0.612 -0.688 0.620 1.00 90.44 121 LEU A O 1
ATOM 940 N N . LEU A 1 122 ? -1.571 0.841 -0.718 1.00 91.88 122 LEU A N 1
ATOM 941 C CA . LEU A 1 122 ? -0.703 0.607 -1.877 1.00 91.88 122 LEU A CA 1
ATOM 942 C C . LEU A 1 122 ? 0.766 0.790 -1.499 1.00 91.88 122 LEU A C 1
ATOM 944 O O . LEU A 1 122 ? 1.586 -0.095 -1.730 1.00 91.88 122 LEU A O 1
ATOM 948 N N . LEU A 1 123 ? 1.096 1.915 -0.863 1.00 90.75 123 LEU A N 1
ATOM 949 C CA . LEU A 1 123 ? 2.458 2.206 -0.420 1.00 90.75 123 LEU A CA 1
ATOM 950 C C . LEU A 1 123 ? 2.930 1.246 0.677 1.00 90.75 123 LEU A C 1
ATOM 952 O O . LEU A 1 123 ? 4.107 0.884 0.711 1.00 90.75 123 LEU A O 1
ATOM 956 N N . HIS A 1 124 ? 2.038 0.832 1.577 1.00 89.56 124 HIS A N 1
ATOM 957 C CA . HIS A 1 124 ? 2.353 -0.139 2.619 1.00 89.56 124 HIS A CA 1
ATOM 958 C C . HIS A 1 124 ? 2.708 -1.506 2.021 1.00 89.56 124 HIS A C 1
ATOM 960 O O . HIS A 1 124 ? 3.790 -2.021 2.298 1.00 89.56 124 HIS A O 1
ATOM 966 N N . CYS A 1 125 ? 1.849 -2.040 1.150 1.00 89.31 125 CYS A N 1
ATOM 967 C CA . CYS A 1 125 ? 2.034 -3.338 0.505 1.00 89.31 125 CYS A CA 1
ATOM 968 C C . CYS A 1 125 ? 3.208 -3.342 -0.481 1.00 89.31 125 CYS A C 1
ATOM 970 O O . CYS A 1 125 ? 3.966 -4.306 -0.523 1.00 89.31 125 CYS A O 1
ATOM 972 N N . ALA A 1 126 ? 3.409 -2.264 -1.246 1.00 89.06 126 ALA A N 1
ATOM 973 C CA . ALA A 1 126 ? 4.527 -2.161 -2.187 1.00 89.06 126 ALA A CA 1
ATOM 974 C C . ALA A 1 126 ? 5.894 -2.140 -1.478 1.00 89.06 126 ALA A C 1
ATOM 976 O O . ALA A 1 126 ? 6.911 -2.526 -2.055 1.00 89.06 126 ALA A O 1
ATOM 977 N N . GLY A 1 127 ? 5.914 -1.732 -0.208 1.00 90.62 127 GLY A N 1
ATOM 978 C CA . GLY A 1 127 ? 7.062 -1.851 0.677 1.00 90.62 127 GLY A CA 1
ATOM 979 C C . GLY A 1 127 ? 8.001 -0.635 0.700 1.00 90.62 127 GLY A C 1
ATOM 980 O O . GLY A 1 127 ? 7.833 0.341 -0.040 1.00 90.62 127 GLY A O 1
ATOM 981 N N . PRO A 1 128 ? 9.030 -0.668 1.570 1.00 87.75 128 PRO A N 1
ATOM 982 C CA . PRO A 1 128 ? 9.839 0.509 1.907 1.00 87.75 128 PRO A CA 1
ATOM 983 C C . PRO A 1 128 ? 10.618 1.109 0.732 1.00 87.75 128 PRO A C 1
ATOM 985 O O . PRO A 1 128 ? 10.843 2.320 0.684 1.00 87.75 128 PRO A O 1
ATOM 988 N N . THR A 1 129 ? 11.053 0.277 -0.216 1.00 85.69 129 THR A N 1
ATOM 989 C CA . THR A 1 129 ? 11.800 0.730 -1.398 1.00 85.69 129 THR A CA 1
ATOM 990 C C . THR A 1 129 ? 10.929 1.624 -2.272 1.00 85.69 129 THR A C 1
ATOM 992 O O . THR A 1 129 ? 11.339 2.729 -2.627 1.00 85.69 129 THR A O 1
ATOM 995 N N . VAL A 1 130 ? 9.696 1.188 -2.527 1.00 87.00 130 VAL A N 1
ATOM 996 C CA . VAL A 1 130 ? 8.715 1.932 -3.313 1.00 87.00 130 VAL A CA 1
ATOM 997 C C . VAL A 1 130 ? 8.266 3.195 -2.583 1.00 87.00 130 VAL A C 1
ATOM 999 O O . VAL A 1 130 ? 8.166 4.247 -3.201 1.00 87.00 130 VAL A O 1
ATOM 1002 N N . GLN A 1 131 ? 8.094 3.148 -1.258 1.00 88.56 131 GLN A N 1
ATOM 1003 C CA . GLN A 1 131 ? 7.805 4.345 -0.455 1.00 88.56 131 GLN A CA 1
ATOM 1004 C C . GLN A 1 131 ? 8.905 5.405 -0.558 1.00 88.56 131 GLN A C 1
ATOM 1006 O O . GLN A 1 131 ? 8.615 6.598 -0.655 1.00 88.56 131 GLN A O 1
ATOM 1011 N N . ARG A 1 132 ? 10.178 4.988 -0.523 1.00 87.56 132 ARG A N 1
ATOM 1012 C CA . ARG A 1 132 ? 11.315 5.905 -0.668 1.00 87.56 132 ARG A CA 1
ATOM 1013 C C . ARG A 1 132 ? 11.360 6.504 -2.068 1.00 87.56 132 ARG A C 1
ATOM 1015 O O . ARG A 1 132 ? 11.568 7.703 -2.192 1.00 87.56 132 ARG A O 1
ATOM 1022 N N . TRP A 1 133 ? 11.130 5.686 -3.089 1.00 87.25 133 TRP A N 1
ATOM 1023 C CA . TRP A 1 133 ? 11.061 6.147 -4.470 1.00 87.25 133 TRP A CA 1
ATOM 1024 C C . TRP A 1 133 ? 9.878 7.103 -4.702 1.00 87.25 133 TRP A C 1
ATOM 1026 O O . TRP A 1 133 ? 10.065 8.172 -5.270 1.00 87.25 133 TRP A O 1
ATOM 1036 N N . HIS A 1 134 ? 8.701 6.817 -4.147 1.00 84.38 134 HIS A N 1
ATOM 1037 C CA . HIS A 1 134 ? 7.542 7.712 -4.188 1.00 84.38 134 HIS A CA 1
ATOM 1038 C C . HIS A 1 134 ? 7.853 9.109 -3.626 1.00 84.38 134 HIS A C 1
ATOM 1040 O O . HIS A 1 134 ? 7.446 10.103 -4.212 1.00 84.38 134 HIS A O 1
ATOM 1046 N N . LYS A 1 135 ? 8.632 9.213 -2.537 1.00 85.50 135 LYS A N 1
ATOM 1047 C CA . LYS A 1 135 ? 9.058 10.517 -1.984 1.00 85.50 135 LYS A CA 1
ATOM 1048 C C . LYS A 1 135 ? 9.917 11.348 -2.946 1.00 85.50 135 LYS A C 1
ATOM 1050 O O . LYS A 1 135 ? 10.080 12.539 -2.714 1.00 85.50 135 LYS A O 1
ATOM 1055 N N . THR A 1 136 ? 10.492 10.727 -3.975 1.00 83.75 136 THR A N 1
ATOM 1056 C CA . THR A 1 136 ? 11.295 11.408 -5.003 1.00 83.75 136 THR A CA 1
ATOM 1057 C C . THR A 1 136 ? 10.487 11.806 -6.237 1.00 83.75 136 THR A C 1
ATOM 1059 O O . THR A 1 136 ? 11.017 12.498 -7.099 1.00 83.75 136 THR A O 1
ATOM 1062 N N . LEU A 1 137 ? 9.219 11.392 -6.331 1.00 79.88 137 LEU A N 1
ATOM 1063 C CA . LEU A 1 137 ? 8.355 11.716 -7.461 1.00 79.88 137 LEU A CA 1
ATOM 1064 C C . LEU A 1 137 ? 7.578 13.002 -7.221 1.00 79.88 137 LEU A C 1
ATOM 1066 O O . LEU A 1 137 ? 6.939 13.179 -6.184 1.00 79.88 137 LEU A O 1
ATOM 1070 N N . SER A 1 138 ? 7.548 13.846 -8.245 1.00 75.19 138 SER A N 1
ATOM 1071 C CA . SER A 1 138 ? 6.553 14.903 -8.380 1.00 75.19 138 SER A CA 1
ATOM 1072 C C . SER A 1 138 ? 5.334 14.318 -9.086 1.00 75.19 138 SER A C 1
ATOM 1074 O O . SER A 1 138 ? 5.354 14.114 -10.296 1.00 75.19 138 SER A O 1
ATOM 1076 N N . ILE A 1 139 ? 4.295 13.985 -8.319 1.00 76.38 139 ILE A N 1
ATOM 1077 C CA . ILE A 1 139 ? 3.033 13.492 -8.877 1.00 76.38 139 ILE A CA 1
ATOM 1078 C C . ILE A 1 139 ? 2.148 14.698 -9.156 1.00 76.38 139 ILE A C 1
ATOM 1080 O O . ILE A 1 139 ? 1.674 15.350 -8.228 1.00 76.38 139 ILE A O 1
ATOM 1084 N N . GLU A 1 140 ? 1.932 14.979 -10.434 1.00 72.75 140 GLU A N 1
ATOM 1085 C CA . GLU A 1 140 ? 0.932 15.946 -10.867 1.00 72.75 140 GLU A CA 1
ATOM 1086 C C . GLU A 1 140 ? -0.452 15.306 -10.759 1.00 72.75 140 GLU A C 1
ATOM 1088 O O . GLU A 1 140 ? -0.780 14.354 -11.476 1.00 72.75 140 GLU A O 1
ATOM 1093 N N . THR A 1 141 ? -1.256 15.815 -9.831 1.00 70.06 141 THR A N 1
ATOM 1094 C CA . THR A 1 141 ? -2.680 15.493 -9.745 1.00 70.06 141 THR A CA 1
ATOM 1095 C C . THR A 1 141 ? -3.404 16.207 -10.876 1.00 70.06 141 THR A C 1
ATOM 1097 O O . THR A 1 141 ? -3.314 17.430 -10.983 1.00 70.06 141 THR A O 1
ATOM 1100 N N . LYS A 1 142 ? -4.112 15.456 -11.722 1.00 76.94 142 LYS A N 1
ATOM 1101 C CA . LYS A 1 142 ? -5.065 16.044 -12.672 1.00 76.94 142 LYS A CA 1
ATOM 1102 C C . LYS A 1 142 ? -6.328 16.444 -11.910 1.00 76.94 142 LYS A C 1
ATOM 1104 O O . LYS A 1 142 ? -6.681 15.759 -10.955 1.00 76.94 142 LYS A O 1
ATOM 1109 N N . ASP A 1 143 ? -7.010 17.500 -12.352 1.00 68.81 143 ASP A N 1
ATOM 1110 C CA . ASP A 1 143 ? -8.172 18.072 -11.645 1.00 68.81 143 ASP A CA 1
ATOM 1111 C C . ASP A 1 143 ? -9.316 17.061 -11.397 1.00 68.81 143 ASP A C 1
ATOM 1113 O O . ASP A 1 143 ? -10.067 17.216 -10.437 1.00 68.81 143 ASP A O 1
ATOM 1117 N N . ASP A 1 144 ? -9.393 15.990 -12.197 1.00 77.06 144 ASP A N 1
ATOM 1118 C CA . ASP A 1 144 ? -10.408 14.930 -12.092 1.00 77.06 144 ASP A CA 1
ATOM 1119 C C . ASP A 1 144 ? -9.896 13.609 -11.464 1.00 77.06 144 ASP A C 1
ATOM 1121 O O . ASP A 1 144 ? -10.667 12.660 -11.313 1.00 77.06 144 ASP A O 1
ATOM 1125 N N . GLU A 1 145 ? -8.606 13.495 -11.112 1.00 82.00 145 GLU A N 1
ATOM 1126 C CA . GLU A 1 145 ? -8.028 12.263 -10.547 1.00 82.00 145 GLU A CA 1
ATOM 1127 C C . GLU A 1 145 ? -7.891 12.346 -9.020 1.00 82.00 145 GLU A C 1
ATOM 1129 O O . GLU A 1 145 ? -7.238 13.236 -8.473 1.00 82.00 145 GLU A O 1
ATOM 1134 N N . ASP A 1 146 ? -8.418 11.343 -8.311 1.00 88.12 146 ASP A N 1
ATOM 1135 C CA . ASP A 1 146 ? -8.172 11.207 -6.877 1.00 88.12 146 ASP A CA 1
ATOM 1136 C C . ASP A 1 146 ? -6.690 10.885 -6.572 1.00 88.12 146 ASP A C 1
ATOM 1138 O O . ASP A 1 146 ? -5.889 10.514 -7.442 1.00 88.12 146 ASP A O 1
ATOM 1142 N N . CYS A 1 147 ? -6.304 11.024 -5.300 1.00 87.12 147 CYS A N 1
ATOM 1143 C CA . CYS A 1 147 ? -4.914 10.876 -4.873 1.00 87.12 147 CYS A CA 1
ATOM 1144 C C . CYS A 1 147 ? -4.347 9.454 -5.053 1.00 87.12 147 CYS A C 1
ATOM 1146 O O . CYS A 1 147 ? -3.126 9.292 -5.148 1.00 87.12 147 CYS A O 1
ATOM 1148 N N . TYR A 1 148 ? -5.206 8.433 -5.088 1.00 89.31 148 TYR A N 1
ATOM 1149 C CA . TYR A 1 148 ? -4.838 7.046 -5.339 1.00 89.31 148 TYR A CA 1
ATOM 1150 C C . TYR A 1 148 ? -4.693 6.782 -6.837 1.00 89.31 148 TYR A C 1
ATOM 1152 O O . TYR A 1 148 ? -3.668 6.246 -7.251 1.00 89.31 148 TYR A O 1
ATOM 1160 N N . SER A 1 149 ? -5.656 7.220 -7.645 1.00 89.88 149 SER A N 1
ATOM 1161 C CA . SER A 1 149 ? -5.644 7.099 -9.104 1.00 89.88 149 SER A CA 1
ATOM 1162 C C . SER A 1 149 ? -4.438 7.821 -9.716 1.00 89.88 149 SER A C 1
ATOM 1164 O O . SER A 1 149 ? -3.700 7.229 -10.506 1.00 89.88 149 SER A O 1
ATOM 1166 N N . SER A 1 150 ? -4.151 9.045 -9.253 1.00 89.12 150 SER A N 1
ATOM 1167 C CA . SER A 1 150 ? -2.964 9.819 -9.655 1.00 89.12 150 SER A CA 1
ATOM 1168 C C . SER A 1 150 ? -1.660 9.074 -9.345 1.00 89.12 150 SER A C 1
ATOM 1170 O O . SER A 1 150 ? -0.747 9.007 -10.171 1.00 89.12 150 SER A O 1
ATOM 1172 N N . LEU A 1 151 ? -1.569 8.487 -8.146 1.00 89.50 151 LEU A N 1
ATOM 1173 C CA . LEU A 1 151 ? -0.403 7.713 -7.732 1.00 89.50 151 LEU A CA 1
ATOM 1174 C C . LEU A 1 151 ? -0.259 6.444 -8.575 1.00 89.50 151 LEU A C 1
ATOM 1176 O O . LEU A 1 151 ? 0.816 6.184 -9.105 1.00 89.50 151 LEU A O 1
ATOM 1180 N N . LEU A 1 152 ? -1.330 5.665 -8.719 1.00 89.88 152 LEU A N 1
ATOM 1181 C CA . LEU A 1 152 ? -1.313 4.409 -9.458 1.00 89.88 152 LEU A CA 1
ATOM 1182 C C . LEU A 1 152 ? -0.887 4.622 -10.916 1.00 89.88 152 LEU A C 1
ATOM 1184 O O . LEU A 1 152 ? -0.074 3.851 -11.433 1.00 89.88 152 LEU A O 1
ATOM 1188 N N . ARG A 1 153 ? -1.371 5.697 -11.552 1.00 89.75 153 ARG A N 1
ATOM 1189 C CA . ARG A 1 153 ? -0.952 6.110 -12.895 1.00 89.75 153 ARG A CA 1
ATOM 1190 C C . ARG A 1 153 ? 0.544 6.411 -12.948 1.00 89.75 153 ARG A C 1
ATOM 1192 O O . ARG A 1 153 ? 1.251 5.776 -13.724 1.00 89.75 153 ARG A O 1
ATOM 1199 N N . ALA A 1 154 ? 1.039 7.298 -12.083 1.00 88.19 154 ALA A N 1
ATOM 1200 C CA . ALA A 1 154 ? 2.454 7.674 -12.052 1.00 88.19 154 ALA A CA 1
ATOM 1201 C C . ALA A 1 154 ? 3.383 6.469 -11.803 1.00 88.19 154 ALA A C 1
ATOM 1203 O O . ALA A 1 154 ? 4.446 6.352 -12.412 1.00 88.19 154 ALA A O 1
ATOM 1204 N N . MET A 1 155 ? 2.980 5.539 -10.932 1.00 88.12 155 MET A N 1
ATOM 1205 C CA . MET A 1 155 ? 3.739 4.310 -10.676 1.00 88.12 155 MET A CA 1
ATOM 1206 C C . MET A 1 155 ? 3.734 3.376 -11.887 1.00 88.12 155 MET A C 1
ATOM 1208 O O . MET A 1 155 ? 4.768 2.806 -12.227 1.00 88.12 155 MET A O 1
ATOM 1212 N N . THR A 1 156 ? 2.591 3.245 -12.559 1.00 87.81 156 THR A N 1
ATOM 1213 C CA . THR A 1 156 ? 2.456 2.401 -13.751 1.00 87.81 156 THR A CA 1
ATOM 1214 C C . THR A 1 156 ? 3.281 2.943 -14.912 1.00 87.81 156 THR A C 1
ATOM 1216 O O . THR A 1 156 ? 4.031 2.179 -15.512 1.00 87.81 156 THR A O 1
ATOM 1219 N N . GLU A 1 157 ? 3.233 4.253 -15.164 1.00 87.12 157 GLU A N 1
ATOM 1220 C CA . GLU A 1 157 ? 4.065 4.926 -16.171 1.00 87.12 157 GLU A CA 1
ATOM 1221 C C . GLU A 1 157 ? 5.565 4.750 -15.873 1.00 87.12 157 GLU A C 1
ATOM 1223 O O . GLU A 1 157 ? 6.353 4.438 -16.761 1.00 87.12 157 GLU A O 1
ATOM 1228 N N . ALA A 1 158 ? 5.982 4.883 -14.612 1.00 84.75 158 ALA A N 1
ATOM 1229 C CA . ALA A 1 158 ? 7.396 4.783 -14.257 1.00 84.75 158 ALA A CA 1
ATOM 1230 C C . ALA A 1 158 ? 7.954 3.351 -14.258 1.00 84.75 158 ALA A C 1
ATOM 1232 O O . ALA A 1 158 ? 9.152 3.141 -14.476 1.00 84.75 158 ALA A O 1
ATOM 1233 N N . PHE A 1 159 ? 7.122 2.358 -13.942 1.00 81.81 159 PHE A N 1
ATOM 1234 C CA . PHE A 1 159 ? 7.545 0.961 -13.894 1.00 81.81 159 PHE A CA 1
ATOM 1235 C C . PHE A 1 159 ? 7.349 0.231 -15.217 1.00 81.81 159 PHE A C 1
ATOM 1237 O O . PHE A 1 159 ? 8.102 -0.711 -15.473 1.00 81.81 159 PHE A O 1
ATOM 1244 N N . SER A 1 160 ? 6.418 0.685 -16.056 1.00 75.19 160 SER A N 1
ATOM 1245 C CA . SER A 1 160 ? 6.157 0.179 -17.403 1.00 75.19 160 SER A CA 1
ATOM 1246 C C . SER A 1 160 ? 6.325 1.275 -18.474 1.00 75.19 160 SER A C 1
ATOM 1248 O O . SER A 1 160 ? 5.338 1.609 -19.133 1.00 75.19 160 SER A O 1
ATOM 1250 N N . PRO A 1 161 ? 7.541 1.834 -18.643 1.00 59.75 161 PRO A N 1
ATOM 1251 C CA . PRO A 1 161 ? 7.830 2.801 -19.700 1.00 59.75 161 PRO A CA 1
ATOM 1252 C C . PRO A 1 161 ? 7.810 2.177 -21.102 1.00 59.75 161 PRO A C 1
ATOM 1254 O O . PRO A 1 161 ? 8.081 0.956 -21.222 1.00 59.75 161 PRO A O 1
#

Secondary structure (DSSP, 8-state):
----GGG--HHHHHHHHHHTT-SS-HHHHHH--HHHHHHHHHHHHHHTT--GGGS------------------B-TTSPBPPPPP-TTSSSHHHHHHHHHHHHHHHHHHH-S--HHHHHHHHHHHH-HHHHHHHTT------TT--HHHHHHHHHHHHH--

Organism: Caligus rogercresseyi (NCBI:txid217165)

pLDDT: mean 73.03, std 16.37, range [32.09, 91.88]

Radius of gyration: 20.46 Å; Cα contacts (8 Å, |Δi|>4): 113; chains: 1; bounding box: 30×47×60 Å

Sequence (161 aa):
MVKLLPKLTTAELRAECLSMELGDSEEALKSQRKPELVALLRHYIESCGCDPKTYDFGSVPTPPPSATDSLSGTNRLGVSQPPPFDMSAPRRGHRWSSWNDEFQTFLSLCGELPPEQKKALLLHCAGPTVQRWHKTLSIETKDDEDCYSSLLRAMTEAFSP

Solvent-accessible surface area (backbone atoms only — not comparable to full-atom values): 9997 Å² total; per-residue (Å²): 131,85,72,76,68,69,73,60,50,63,67,53,47,41,53,49,29,59,75,67,65,62,67,98,41,72,71,57,52,71,71,52,52,60,70,57,52,49,49,53,54,43,53,51,40,46,76,71,73,42,70,57,81,82,54,62,80,78,80,89,89,79,88,82,84,77,87,76,96,72,95,64,60,60,43,103,80,72,51,54,67,57,74,60,56,69,83,86,49,84,64,44,30,64,53,46,52,56,51,47,54,49,42,51,56,48,46,64,72,74,50,95,65,58,51,70,54,49,36,53,48,50,43,57,43,34,22,72,69,49,45,56,52,54,75,73,55,87,79,76,67,52,99,87,46,53,76,27,58,34,46,54,49,56,50,44,50,71,43,46,114